Protein AF-K0SDI8-F1 (afdb_monomer_lite)

Structure (mmCIF, N/CA/C/O backbone):
data_AF-K0SDI8-F1
#
_entry.id   AF-K0SDI8-F1
#
loop_
_atom_site.group_PDB
_atom_site.id
_atom_site.type_symbol
_atom_site.label_atom_id
_atom_site.label_alt_id
_atom_site.label_comp_id
_atom_site.label_asym_id
_atom_site.label_entity_id
_atom_site.label_seq_id
_atom_site.pdbx_PDB_ins_code
_atom_site.Cartn_x
_atom_site.Cartn_y
_atom_site.Cartn_z
_atom_site.occupancy
_atom_site.B_iso_or_equiv
_atom_site.auth_seq_id
_atom_site.auth_comp_id
_atom_site.auth_asym_id
_atom_site.auth_atom_id
_atom_site.pdbx_PDB_model_num
ATOM 1 N N . ASN A 1 1 ? -0.311 7.339 -18.520 1.00 71.88 1 ASN A N 1
ATOM 2 C CA . ASN A 1 1 ? -1.571 7.040 -17.789 1.00 71.88 1 ASN A CA 1
ATOM 3 C C . ASN A 1 1 ? -1.394 6.066 -16.626 1.00 71.88 1 ASN A C 1
ATOM 5 O O . ASN A 1 1 ? -1.857 6.393 -15.543 1.00 71.88 1 ASN A O 1
ATOM 9 N N . TYR A 1 2 ? -0.721 4.918 -16.787 1.00 74.56 2 TYR A N 1
ATOM 10 C CA . TYR A 1 2 ? -0.536 3.956 -15.682 1.00 74.56 2 TYR A CA 1
ATOM 11 C C . TYR A 1 2 ? 0.346 4.469 -14.534 1.00 74.56 2 TYR A C 1
ATOM 13 O O . TYR A 1 2 ? 0.036 4.220 -13.375 1.00 74.56 2 TYR A O 1
ATOM 21 N N . GLU A 1 3 ? 1.386 5.246 -14.834 1.00 78.44 3 GLU A N 1
ATOM 22 C CA . GLU A 1 3 ? 2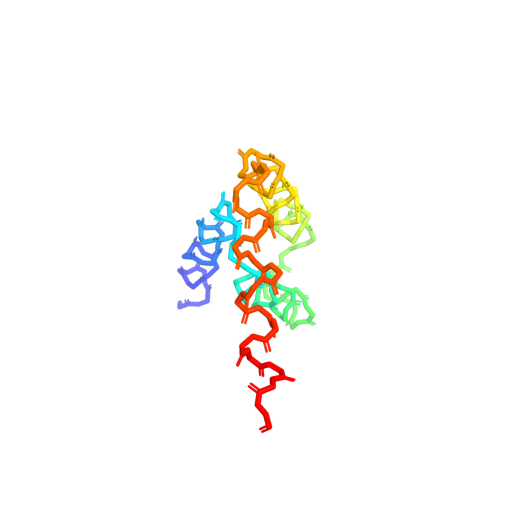.268 5.824 -13.808 1.00 78.44 3 GLU A CA 1
ATOM 23 C C . GLU A 1 3 ? 1.538 6.812 -12.887 1.00 78.44 3 GLU A C 1
ATOM 25 O O . GLU A 1 3 ? 1.700 6.761 -11.671 1.00 78.44 3 GLU A O 1
ATOM 30 N N . LEU A 1 4 ? 0.665 7.658 -13.445 1.00 87.06 4 LEU A N 1
ATOM 31 C CA . LEU A 1 4 ? -0.135 8.602 -12.661 1.00 87.06 4 LEU A CA 1
ATOM 32 C C . LEU A 1 4 ? -1.153 7.869 -11.770 1.00 87.06 4 LEU A C 1
ATOM 34 O O . LEU A 1 4 ? -1.313 8.202 -10.598 1.00 87.06 4 LEU A O 1
ATOM 38 N N . ALA A 1 5 ? -1.801 6.824 -12.297 1.00 83.50 5 ALA A N 1
ATOM 39 C CA . ALA A 1 5 ? -2.694 5.976 -11.506 1.00 83.50 5 ALA A CA 1
ATOM 40 C C . ALA A 1 5 ? -1.948 5.298 -10.344 1.00 83.50 5 ALA A C 1
ATOM 42 O O . ALA A 1 5 ? -2.447 5.288 -9.219 1.00 83.50 5 ALA A O 1
ATOM 43 N N . ALA A 1 6 ? -0.726 4.811 -10.589 1.00 81.75 6 ALA A N 1
ATOM 44 C CA . ALA A 1 6 ? 0.122 4.212 -9.564 1.00 81.75 6 ALA A CA 1
ATOM 45 C C . ALA A 1 6 ? 0.461 5.197 -8.437 1.00 81.75 6 ALA A C 1
ATOM 47 O O . ALA A 1 6 ? 0.404 4.825 -7.266 1.00 81.75 6 ALA A O 1
ATOM 48 N N . GLN A 1 7 ? 0.763 6.455 -8.772 1.00 88.00 7 GLN A N 1
ATOM 49 C CA . GLN A 1 7 ? 1.025 7.502 -7.779 1.00 88.00 7 GLN A CA 1
ATOM 50 C C . GLN A 1 7 ? -0.205 7.790 -6.915 1.00 88.00 7 GLN A C 1
ATOM 52 O O . GLN A 1 7 ? -0.101 7.812 -5.688 1.00 88.00 7 GLN A O 1
ATOM 57 N N . HIS A 1 8 ? -1.380 7.952 -7.532 1.00 89.19 8 HIS A N 1
ATOM 58 C CA . HIS A 1 8 ? -2.619 8.170 -6.784 1.00 89.19 8 HIS A CA 1
ATOM 59 C C . HIS A 1 8 ? -2.939 6.994 -5.858 1.00 89.19 8 HIS A C 1
ATOM 61 O O . HIS A 1 8 ? -3.273 7.202 -4.692 1.00 89.19 8 HIS A O 1
ATOM 67 N N . TRP A 1 9 ? -2.779 5.758 -6.335 1.00 89.81 9 TRP A N 1
ATOM 68 C CA . TRP A 1 9 ? -2.999 4.577 -5.501 1.00 89.81 9 TRP A CA 1
ATOM 69 C C . TRP A 1 9 ? -1.974 4.455 -4.379 1.00 89.81 9 TRP A C 1
ATOM 71 O O . TRP A 1 9 ? -2.347 4.038 -3.286 1.00 89.81 9 TRP A O 1
ATOM 81 N N . MET A 1 10 ? -0.721 4.859 -4.604 1.00 91.12 10 MET A N 1
ATOM 82 C CA . MET A 1 10 ? 0.314 4.848 -3.570 1.00 91.12 10 MET A CA 1
ATOM 83 C C . MET A 1 10 ? -0.039 5.782 -2.408 1.00 91.12 10 MET A C 1
ATOM 85 O O . MET A 1 10 ? 0.097 5.399 -1.247 1.00 91.12 10 MET A O 1
ATOM 89 N N . ILE A 1 11 ? -0.546 6.981 -2.707 1.00 92.38 11 ILE A N 1
ATOM 90 C CA . ILE A 1 11 ? -1.003 7.924 -1.677 1.00 92.38 11 ILE A CA 1
ATOM 91 C C . ILE A 1 11 ? -2.168 7.315 -0.890 1.00 92.38 11 ILE A C 1
ATOM 93 O O . ILE A 1 11 ? -2.124 7.270 0.334 1.00 92.38 11 ILE A O 1
ATOM 97 N N . SER A 1 12 ? -3.188 6.789 -1.574 1.00 90.94 12 SER A N 1
ATOM 98 C CA . SER A 1 12 ? -4.348 6.176 -0.911 1.00 90.94 12 SER A CA 1
ATOM 99 C C . SER A 1 12 ? -3.978 4.956 -0.060 1.00 90.94 12 SER A C 1
ATOM 101 O O . SER A 1 12 ? -4.522 4.775 1.028 1.00 90.94 12 SER A O 1
ATOM 103 N N . VAL A 1 13 ? -3.027 4.140 -0.516 1.00 94.06 13 VAL A N 1
ATOM 104 C CA . VAL A 1 13 ? -2.486 3.010 0.251 1.00 94.06 13 VAL A CA 1
ATOM 105 C C . VAL A 1 13 ? -1.835 3.465 1.550 1.00 94.06 13 VAL A C 1
ATOM 107 O O . VAL A 1 13 ? -2.128 2.891 2.596 1.00 94.06 13 VAL A O 1
ATOM 110 N N . LYS A 1 14 ? -1.010 4.517 1.498 1.00 92.75 14 LYS A N 1
ATOM 111 C CA . LYS A 1 14 ? -0.355 5.105 2.678 1.00 92.75 14 LYS A CA 1
ATOM 112 C C . LYS A 1 14 ? -1.339 5.769 3.648 1.00 92.75 14 LYS A C 1
ATOM 114 O O . LYS A 1 14 ? -0.952 6.129 4.747 1.00 92.75 14 LYS A O 1
ATOM 119 N N . MET A 1 15 ? -2.611 5.888 3.265 1.00 90.38 15 MET A N 1
ATOM 120 C CA . MET A 1 15 ? -3.713 6.318 4.131 1.00 90.38 15 MET A CA 1
ATOM 121 C C . MET A 1 15 ? -4.576 5.140 4.623 1.00 90.38 15 MET A C 1
ATOM 123 O O . MET A 1 15 ? -5.642 5.356 5.197 1.00 90.38 15 MET A O 1
ATOM 127 N N . GLY A 1 16 ? -4.155 3.893 4.382 1.00 90.38 16 GLY A N 1
ATOM 128 C CA . GLY A 1 16 ? -4.855 2.691 4.840 1.00 90.38 16 GLY A CA 1
ATOM 129 C C . GLY A 1 16 ? -6.016 2.251 3.943 1.00 90.38 16 GLY A C 1
ATOM 130 O O . GLY A 1 16 ? -6.918 1.550 4.405 1.00 90.38 16 GLY A O 1
ATOM 131 N N . TYR A 1 17 ? -6.040 2.644 2.662 1.00 90.69 17 TYR A N 1
ATOM 132 C CA . TYR A 1 17 ? -7.113 2.246 1.746 1.00 90.69 17 TYR A CA 1
ATOM 133 C C . TYR A 1 17 ? -6.818 0.919 1.027 1.00 90.69 17 TYR A C 1
ATOM 135 O O . TYR A 1 17 ? -6.054 0.859 0.062 1.00 90.69 17 TYR A O 1
ATOM 143 N N . GLU A 1 18 ? -7.490 -0.146 1.467 1.00 90.62 18 GLU A N 1
ATOM 144 C CA . GLU A 1 18 ? -7.284 -1.528 1.001 1.00 90.62 18 GLU A CA 1
ATOM 145 C C . GLU A 1 18 ? -7.486 -1.706 -0.513 1.00 90.62 18 GLU A C 1
ATOM 147 O O . GLU A 1 18 ? -6.681 -2.354 -1.178 1.00 90.62 18 GLU A O 1
ATOM 152 N N . ARG A 1 19 ? -8.501 -1.063 -1.109 1.00 91.25 19 ARG A N 1
ATOM 153 C CA . ARG A 1 19 ? -8.756 -1.203 -2.557 1.00 91.25 19 ARG A CA 1
ATOM 154 C C . ARG A 1 19 ? -7.626 -0.639 -3.418 1.00 91.25 19 ARG A C 1
ATOM 156 O O . ARG A 1 19 ? -7.405 -1.123 -4.525 1.00 91.25 19 ARG A O 1
ATOM 163 N N . SER A 1 20 ? -6.905 0.370 -2.930 1.00 92.06 20 SER A N 1
ATOM 164 C CA . SER A 1 20 ? -5.719 0.867 -3.633 1.00 92.06 20 SER A CA 1
ATOM 165 C C . SER A 1 20 ? -4.556 -0.116 -3.537 1.00 92.06 20 SER A C 1
ATOM 167 O O . SER A 1 20 ? -3.801 -0.240 -4.499 1.00 92.06 20 SER A O 1
ATOM 169 N N . LEU A 1 21 ? -4.442 -0.863 -2.433 1.00 93.50 21 LEU A N 1
ATOM 170 C CA . LEU A 1 21 ? -3.443 -1.924 -2.303 1.00 93.50 21 LEU A CA 1
ATOM 171 C C . LEU A 1 21 ? -3.726 -3.055 -3.298 1.00 93.50 21 LEU A C 1
ATOM 173 O O . LEU A 1 21 ? -2.811 -3.509 -3.988 1.00 93.50 21 LEU A O 1
ATOM 177 N N . ASP A 1 22 ? -4.993 -3.447 -3.439 1.00 93.75 22 ASP A N 1
ATOM 178 C CA . ASP A 1 22 ? -5.414 -4.426 -4.444 1.00 93.75 22 ASP A CA 1
ATOM 179 C C . ASP A 1 22 ? -5.122 -3.952 -5.870 1.00 93.75 22 ASP A C 1
ATOM 181 O O . ASP A 1 22 ? -4.647 -4.731 -6.697 1.00 93.75 22 ASP A O 1
ATOM 185 N N . ALA A 1 23 ? -5.337 -2.670 -6.163 1.00 93.38 23 ALA A N 1
ATOM 186 C CA . ALA A 1 23 ? -5.045 -2.103 -7.475 1.00 93.38 23 ALA A CA 1
ATOM 187 C C . ALA A 1 23 ? -3.536 -2.143 -7.804 1.00 93.38 23 ALA A C 1
ATOM 189 O O . ALA A 1 23 ? -3.147 -2.560 -8.899 1.00 93.38 23 ALA A O 1
ATOM 190 N N . ILE A 1 24 ? -2.667 -1.809 -6.839 1.00 92.44 24 ILE A N 1
ATOM 191 C CA . ILE A 1 24 ? -1.205 -1.935 -6.996 1.00 92.44 24 ILE A CA 1
ATOM 192 C C . ILE A 1 24 ? -0.793 -3.405 -7.152 1.00 92.44 24 ILE A C 1
ATOM 194 O O . ILE A 1 24 ? 0.055 -3.720 -7.990 1.00 92.44 24 ILE A O 1
ATOM 198 N N . LYS A 1 25 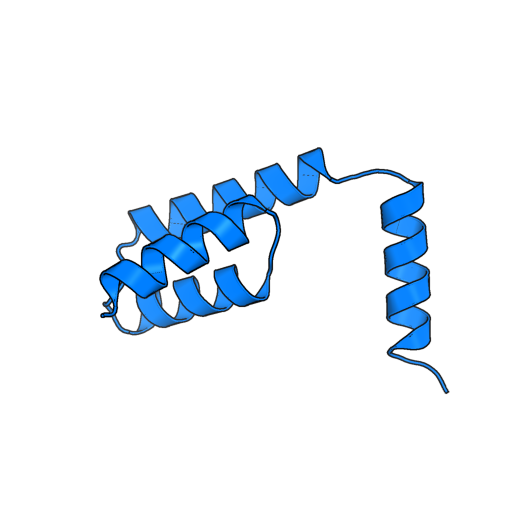? -1.424 -4.323 -6.411 1.00 93.50 25 LYS A N 1
ATOM 199 C CA . LYS A 1 25 ? -1.199 -5.770 -6.544 1.00 93.50 25 LYS A CA 1
ATOM 200 C C . LYS A 1 25 ? -1.548 -6.280 -7.943 1.00 93.50 25 LYS A C 1
ATOM 202 O O . LYS A 1 25 ? 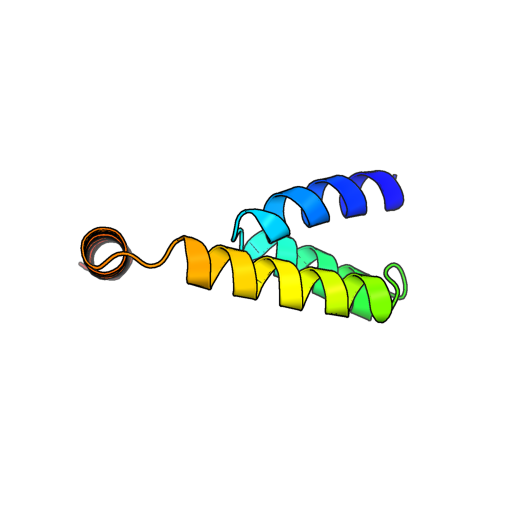-0.807 -7.102 -8.478 1.00 93.50 25 LYS A O 1
ATOM 207 N N . GLN A 1 26 ? -2.645 -5.810 -8.541 1.00 93.62 26 GLN A N 1
ATOM 208 C CA . GLN A 1 26 ? -2.997 -6.173 -9.919 1.00 93.62 26 GLN A CA 1
ATOM 209 C C . GLN A 1 26 ? -1.979 -5.622 -10.917 1.00 93.62 26 GLN A C 1
ATOM 211 O O . GLN A 1 26 ? -1.485 -6.375 -11.747 1.00 93.62 26 GLN A O 1
ATOM 216 N N . MET A 1 27 ? -1.548 -4.364 -10.776 1.00 90.75 27 MET A N 1
ATOM 217 C CA . MET A 1 27 ? -0.484 -3.839 -11.640 1.00 90.75 27 MET A CA 1
ATOM 218 C C . MET A 1 27 ? 0.830 -4.601 -11.510 1.00 90.75 27 MET A C 1
ATOM 220 O O . MET A 1 27 ? 1.532 -4.758 -12.504 1.00 90.75 27 MET A O 1
ATOM 224 N N . PHE A 1 28 ? 1.176 -5.074 -10.314 1.00 92.31 28 PHE A N 1
ATOM 225 C CA . PHE A 1 28 ? 2.359 -5.910 -10.128 1.00 92.31 28 PHE A CA 1
ATOM 226 C C . PHE A 1 28 ? 2.229 -7.239 -10.887 1.00 92.31 28 PHE A C 1
ATOM 228 O O . PHE A 1 28 ? 3.164 -7.639 -11.577 1.00 92.31 28 PHE A O 1
ATOM 235 N N . LYS A 1 29 ? 1.060 -7.890 -10.825 1.00 94.06 29 LYS A N 1
ATOM 236 C CA . LYS A 1 29 ? 0.778 -9.117 -11.594 1.00 94.06 29 LYS A CA 1
ATOM 237 C C . LYS A 1 29 ? 0.814 -8.889 -13.106 1.00 94.06 29 LYS A C 1
ATOM 239 O O . LYS A 1 29 ? 1.328 -9.737 -13.825 1.00 94.06 29 LYS A O 1
ATOM 244 N N . ASP A 1 30 ? 0.331 -7.737 -13.559 1.00 93.00 30 ASP A N 1
ATOM 245 C CA . ASP A 1 30 ? 0.322 -7.344 -14.972 1.00 93.00 30 ASP A CA 1
ATOM 246 C C . ASP A 1 30 ? 1.703 -6.871 -15.478 1.00 93.00 30 ASP A C 1
ATOM 248 O O . ASP A 1 30 ? 1.824 -6.427 -16.619 1.00 93.00 30 ASP A O 1
ATOM 252 N N . GLY A 1 31 ? 2.743 -6.893 -14.632 1.00 92.38 31 GLY A N 1
ATOM 253 C CA . GLY A 1 31 ? 4.091 -6.420 -14.973 1.00 92.38 31 GLY A CA 1
ATOM 254 C C . GLY A 1 31 ? 4.214 -4.896 -15.111 1.00 92.38 31 GLY A C 1
ATOM 255 O O . GLY A 1 31 ? 5.218 -4.401 -15.616 1.00 92.38 31 GLY A O 1
ATOM 256 N N . ARG A 1 32 ? 3.201 -4.141 -14.671 1.00 91.44 32 ARG A N 1
ATOM 257 C CA . ARG A 1 32 ? 3.136 -2.669 -14.740 1.00 91.44 32 ARG A CA 1
ATOM 258 C C . ARG A 1 32 ? 3.694 -1.974 -13.502 1.00 91.44 32 ARG A C 1
ATOM 260 O O . ARG A 1 32 ? 4.012 -0.792 -13.570 1.00 91.44 32 ARG A O 1
ATOM 267 N N . ALA A 1 33 ? 3.787 -2.683 -12.379 1.00 90.56 33 ALA A N 1
ATOM 268 C CA . ALA A 1 33 ? 4.426 -2.198 -11.161 1.00 90.56 33 ALA A CA 1
ATOM 269 C C . ALA A 1 33 ? 5.646 -3.054 -10.820 1.00 90.56 33 ALA A C 1
ATOM 271 O O . ALA A 1 33 ? 5.661 -4.265 -11.043 1.00 90.56 33 ALA A O 1
ATOM 272 N N . THR A 1 34 ? 6.664 -2.429 -10.238 1.00 92.88 34 THR A N 1
ATOM 273 C CA . THR A 1 34 ? 7.862 -3.138 -9.785 1.00 92.88 34 THR A CA 1
ATOM 274 C C . THR A 1 34 ? 7.618 -3.833 -8.445 1.00 92.88 34 THR A C 1
ATOM 276 O O . THR A 1 34 ? 6.759 -3.441 -7.651 1.00 92.88 34 THR A O 1
ATOM 279 N N . LYS A 1 35 ? 8.437 -4.848 -8.141 1.00 93.12 35 LYS A N 1
ATOM 280 C CA . LYS A 1 35 ? 8.429 -5.509 -6.825 1.00 93.12 35 LYS A CA 1
ATOM 281 C C . LYS A 1 35 ? 8.673 -4.516 -5.682 1.00 93.12 35 LYS A C 1
ATOM 283 O O . LYS A 1 35 ? 8.076 -4.661 -4.621 1.00 93.12 35 LYS A O 1
ATOM 288 N N . ALA A 1 36 ? 9.522 -3.509 -5.910 1.00 93.81 36 ALA A N 1
ATOM 289 C CA . ALA A 1 36 ? 9.809 -2.461 -4.935 1.00 93.81 36 ALA A CA 1
ATOM 290 C C . ALA A 1 36 ? 8.567 -1.605 -4.645 1.00 93.81 36 ALA A C 1
ATOM 292 O O . ALA A 1 36 ? 8.223 -1.424 -3.482 1.00 93.81 36 ALA A O 1
ATOM 293 N N . GLN A 1 37 ? 7.840 -1.174 -5.682 1.00 90.12 37 GLN A N 1
ATOM 294 C CA . GLN A 1 37 ? 6.592 -0.418 -5.518 1.00 90.12 37 GLN A CA 1
ATOM 295 C C . GLN A 1 37 ? 5.526 -1.227 -4.773 1.00 90.12 37 GLN A C 1
ATOM 297 O O . GLN A 1 37 ? 4.845 -0.698 -3.899 1.00 90.12 37 GLN A O 1
ATOM 302 N N . TYR A 1 38 ? 5.388 -2.520 -5.075 1.00 94.06 38 TYR A N 1
ATOM 303 C CA . TYR A 1 38 ? 4.439 -3.364 -4.350 1.00 94.06 38 TYR A CA 1
ATOM 304 C C . TYR A 1 38 ? 4.841 -3.570 -2.879 1.00 94.06 38 TYR A C 1
ATOM 306 O O . TYR A 1 38 ? 3.986 -3.520 -1.996 1.00 94.06 38 TYR A O 1
ATOM 314 N N . ALA A 1 39 ? 6.134 -3.746 -2.592 1.00 95.88 39 ALA A N 1
ATOM 315 C CA . ALA A 1 39 ? 6.632 -3.854 -1.221 1.00 95.88 39 ALA A CA 1
ATOM 316 C C . ALA A 1 39 ? 6.438 -2.551 -0.426 1.00 95.88 39 ALA A C 1
ATOM 318 O O . ALA A 1 39 ? 5.996 -2.597 0.721 1.00 95.88 39 ALA A O 1
ATOM 319 N N . GLU A 1 40 ? 6.705 -1.396 -1.039 1.00 95.50 40 GLU A N 1
ATOM 320 C CA . GLU A 1 40 ? 6.460 -0.084 -0.433 1.00 95.50 40 GLU A CA 1
ATOM 321 C C . GLU A 1 40 ? 4.973 0.117 -0.121 1.00 95.50 40 GLU A C 1
ATOM 323 O O . GLU A 1 40 ? 4.627 0.568 0.969 1.00 95.50 40 GLU A O 1
ATOM 328 N N . ALA A 1 41 ? 4.088 -0.281 -1.039 1.00 94.56 41 ALA A N 1
ATOM 329 C CA . ALA A 1 41 ? 2.649 -0.214 -0.824 1.00 94.56 41 ALA A CA 1
ATOM 330 C C . ALA A 1 41 ? 2.204 -1.074 0.374 1.00 94.56 41 ALA A C 1
ATOM 332 O O . ALA A 1 41 ? 1.411 -0.627 1.202 1.00 94.56 41 ALA A O 1
ATOM 333 N N . LEU A 1 42 ? 2.738 -2.291 0.510 1.00 95.25 42 LEU A N 1
ATOM 334 C CA . LEU A 1 42 ? 2.431 -3.160 1.650 1.00 95.25 42 LEU A CA 1
ATOM 335 C C . LEU A 1 42 ? 2.893 -2.560 2.982 1.00 95.25 42 LEU A C 1
ATOM 337 O O . LEU A 1 42 ? 2.150 -2.610 3.962 1.00 95.25 42 LEU A O 1
ATOM 341 N N . LEU A 1 43 ? 4.100 -1.989 3.017 1.00 95.75 43 LEU A N 1
ATOM 342 C CA . LEU A 1 43 ? 4.633 -1.334 4.212 1.00 95.75 43 LEU A CA 1
ATOM 343 C C . LEU A 1 43 ? 3.806 -0.100 4.582 1.00 95.75 43 LEU A C 1
ATOM 345 O O . LEU A 1 43 ? 3.328 -0.014 5.708 1.00 95.75 43 LEU A O 1
ATOM 349 N N . GLY A 1 44 ? 3.545 0.787 3.619 1.00 93.75 44 GLY A N 1
ATOM 350 C CA . GLY A 1 44 ? 2.748 1.993 3.844 1.00 93.75 44 GLY A CA 1
ATOM 351 C C . GLY A 1 44 ? 1.323 1.691 4.312 1.00 93.75 44 GLY A C 1
ATOM 352 O O . GLY A 1 44 ? 0.817 2.370 5.200 1.00 93.75 44 GLY A O 1
ATOM 353 N N . TYR A 1 45 ? 0.691 0.642 3.774 1.00 94.00 45 TYR A N 1
ATOM 354 C CA . TYR A 1 45 ? -0.615 0.190 4.257 1.00 94.00 45 TYR A CA 1
ATOM 355 C C . TYR A 1 45 ? -0.554 -0.313 5.702 1.00 94.00 45 TYR A C 1
ATOM 357 O O . TYR A 1 45 ? -1.406 0.044 6.512 1.00 94.00 45 TYR A O 1
ATOM 365 N N . ARG A 1 46 ? 0.443 -1.145 6.033 1.00 92.38 46 ARG A N 1
ATOM 366 C CA . ARG A 1 46 ? 0.610 -1.673 7.391 1.00 92.38 46 ARG A CA 1
ATOM 367 C C . ARG A 1 46 ? 0.803 -0.536 8.387 1.00 92.38 46 ARG A C 1
ATOM 369 O O . ARG A 1 46 ? 0.110 -0.512 9.396 1.00 92.38 46 ARG A O 1
ATOM 376 N N . ASP A 1 47 ? 1.701 0.394 8.086 1.00 93.81 47 ASP A N 1
ATOM 377 C CA . ASP A 1 47 ? 2.016 1.508 8.976 1.00 93.81 47 ASP A CA 1
ATOM 378 C C . ASP A 1 47 ? 0.775 2.401 9.178 1.00 93.81 47 ASP A C 1
ATOM 380 O O . ASP A 1 47 ? 0.419 2.701 10.315 1.00 93.81 47 ASP A O 1
ATOM 384 N N . ALA A 1 48 ? 0.013 2.687 8.114 1.00 91.19 48 ALA A N 1
ATOM 385 C CA . ALA A 1 48 ? -1.255 3.414 8.216 1.00 91.19 48 ALA A CA 1
ATOM 386 C C . ALA A 1 48 ? -2.306 2.679 9.066 1.00 91.19 48 ALA A C 1
ATOM 388 O O . ALA A 1 48 ? -3.026 3.299 9.851 1.00 91.19 48 ALA A O 1
ATOM 389 N N . VAL A 1 49 ? -2.416 1.353 8.929 1.00 88.62 49 VAL A N 1
ATOM 390 C CA . VAL A 1 49 ? -3.313 0.547 9.769 1.00 88.62 49 VAL A CA 1
ATOM 391 C C . VAL A 1 49 ? -2.879 0.611 11.228 1.00 88.62 49 VAL A C 1
ATOM 393 O O . VAL A 1 49 ? -3.742 0.819 12.073 1.00 88.62 49 VAL A O 1
ATOM 396 N N . GLU A 1 50 ? -1.586 0.479 11.534 1.00 89.12 50 GLU A N 1
ATOM 397 C CA . GLU A 1 50 ? -1.063 0.571 12.904 1.00 89.12 50 GLU A CA 1
ATOM 398 C C . GLU A 1 50 ? -1.297 1.957 13.525 1.00 89.12 50 GLU A C 1
ATOM 400 O O . GLU A 1 50 ? -1.841 2.046 14.625 1.00 89.12 50 GLU A O 1
ATOM 405 N N . GLU A 1 51 ? -0.977 3.042 12.814 1.00 88.19 51 GLU A N 1
ATOM 406 C CA . GLU A 1 51 ? -1.193 4.422 13.283 1.00 88.19 51 GLU A CA 1
ATOM 407 C C . GLU A 1 51 ? -2.677 4.749 13.498 1.00 88.19 51 GLU A C 1
ATOM 409 O O . GLU A 1 51 ? -3.053 5.551 14.360 1.00 88.19 51 GLU A O 1
ATOM 414 N N . THR A 1 52 ? -3.555 4.123 12.713 1.00 84.19 52 THR A N 1
ATOM 415 C CA . THR A 1 52 ? -4.999 4.332 12.820 1.00 84.19 52 THR A CA 1
ATOM 416 C C . THR A 1 52 ? -5.690 3.374 13.788 1.00 84.19 52 THR A C 1
ATOM 418 O O . THR A 1 52 ? -6.912 3.461 13.953 1.00 84.19 52 THR A O 1
ATOM 421 N N . LYS A 1 53 ? -4.953 2.528 14.520 1.00 83.44 53 LYS A N 1
ATOM 422 C CA . LYS A 1 53 ? -5.548 1.725 15.594 1.00 83.44 53 LYS A CA 1
ATOM 423 C C . LYS A 1 53 ? -6.004 2.626 16.732 1.00 83.44 53 LYS A C 1
ATOM 425 O O . LYS A 1 53 ? -5.226 3.326 17.372 1.00 83.44 53 LYS A O 1
ATOM 430 N N . SER A 1 54 ? -7.298 2.595 17.020 1.00 85.88 54 SER A N 1
ATOM 431 C CA . SER A 1 54 ? -7.826 3.040 18.306 1.00 85.88 54 SER A CA 1
ATOM 432 C C . SER A 1 54 ? -8.992 2.142 18.712 1.00 85.88 54 SER A C 1
ATOM 434 O O . SER A 1 54 ? -9.727 1.687 17.831 1.00 85.88 54 SER A O 1
ATOM 436 N N . PRO A 1 55 ? -9.202 1.890 20.017 1.00 84.81 55 PRO A N 1
ATOM 437 C CA . PRO A 1 55 ? -10.293 1.034 20.487 1.00 84.81 55 PRO A CA 1
ATOM 438 C C . PRO A 1 55 ? -11.658 1.429 19.905 1.00 84.81 55 PRO A C 1
ATOM 440 O O . PRO A 1 55 ? -12.415 0.572 19.459 1.00 84.81 55 PRO A O 1
ATOM 443 N N . GLN A 1 56 ? -11.926 2.735 19.803 1.00 84.81 56 GLN A N 1
ATOM 444 C CA . GLN A 1 56 ? -13.167 3.279 19.248 1.00 84.81 56 GLN A CA 1
ATOM 445 C C . GLN A 1 56 ? -13.304 3.007 17.744 1.00 84.81 56 GLN A C 1
ATOM 447 O O . GLN A 1 56 ? -14.398 2.707 17.270 1.00 84.81 56 GLN A O 1
ATOM 452 N N . ARG A 1 57 ? -12.206 3.097 16.978 1.00 78.00 57 ARG A N 1
ATOM 453 C CA . ARG A 1 57 ? -12.213 2.790 15.539 1.00 78.00 57 ARG A CA 1
ATOM 454 C C . ARG A 1 57 ? -12.385 1.294 15.288 1.00 78.00 57 ARG A C 1
ATOM 456 O O . ARG A 1 57 ? -13.122 0.925 14.378 1.00 78.00 57 ARG A O 1
ATOM 463 N N . GLU A 1 58 ? -11.784 0.441 16.113 1.00 82.62 58 GLU A N 1
ATOM 464 C CA . GLU A 1 58 ? -11.968 -1.015 16.048 1.00 82.62 58 GLU A CA 1
ATOM 465 C C . GLU A 1 58 ? -13.411 -1.425 16.371 1.00 82.62 58 GLU A C 1
ATOM 467 O O . GLU A 1 58 ? -14.010 -2.235 15.660 1.00 82.62 58 GLU A O 1
ATOM 472 N N . GLU A 1 59 ? -14.008 -0.829 17.402 1.00 78.94 59 GLU A N 1
ATOM 473 C CA . GLU A 1 59 ? -15.407 -1.063 17.762 1.00 78.94 59 GLU A CA 1
ATOM 474 C C . GLU A 1 59 ? -16.364 -0.557 16.673 1.00 78.94 59 GLU A C 1
ATOM 476 O O . GLU A 1 59 ? -17.242 -1.299 16.230 1.00 78.94 59 GLU A O 1
ATOM 481 N N . ALA A 1 60 ? -16.136 0.645 16.133 1.00 78.56 60 ALA A N 1
ATOM 482 C CA . ALA A 1 60 ? -16.904 1.172 15.006 1.00 78.56 60 ALA A CA 1
ATOM 483 C C . ALA A 1 60 ? -16.771 0.303 13.743 1.00 78.56 60 ALA A C 1
ATOM 485 O O . ALA A 1 60 ? -17.759 0.090 13.039 1.00 78.56 60 ALA A O 1
ATOM 486 N N . LYS A 1 61 ? -15.581 -0.242 13.459 1.00 77.25 61 LYS A N 1
ATOM 487 C CA . LYS A 1 61 ? -15.354 -1.165 12.336 1.00 77.25 61 LYS A CA 1
ATOM 488 C C . LYS A 1 61 ? -16.122 -2.472 12.532 1.00 77.25 61 LYS A C 1
ATOM 490 O O . LYS A 1 61 ? -16.778 -2.919 11.594 1.00 77.25 61 LYS A O 1
ATOM 495 N N . LYS A 1 62 ? -16.113 -3.050 13.740 1.00 77.62 62 LYS A N 1
ATOM 496 C CA . LYS A 1 62 ? -16.921 -4.236 14.088 1.00 77.62 62 LYS A CA 1
ATOM 497 C C . LYS A 1 62 ? -18.418 -3.965 13.937 1.00 77.62 62 LYS A C 1
ATOM 499 O O . LYS A 1 62 ? -19.113 -4.755 13.305 1.00 77.62 62 LYS A O 1
ATOM 504 N N . LEU A 1 63 ? -18.902 -2.827 14.438 1.00 75.31 63 LEU A N 1
ATOM 505 C CA . LEU A 1 63 ? -20.302 -2.408 14.306 1.00 75.31 63 LEU A CA 1
ATOM 506 C C . LEU A 1 63 ? -20.694 -2.150 12.842 1.00 75.31 63 LEU A C 1
ATOM 508 O O . LEU A 1 63 ? -21.781 -2.528 12.411 1.00 75.31 63 LEU A O 1
ATOM 512 N N . GLY A 1 64 ? -19.812 -1.533 12.055 1.00 73.19 64 GLY A N 1
ATOM 513 C CA . GLY A 1 64 ? -20.017 -1.290 10.627 1.00 73.19 64 GLY A CA 1
ATOM 514 C C . GLY A 1 64 ? -20.021 -2.576 9.796 1.00 73.19 64 GLY A C 1
ATOM 515 O O . GLY A 1 64 ? -20.844 -2.712 8.894 1.00 73.19 64 GLY A O 1
ATOM 516 N N . LEU A 1 65 ? -19.152 -3.539 10.120 1.00 66.81 65 LEU A N 1
ATOM 517 C CA . LEU A 1 65 ? -19.154 -4.877 9.521 1.00 66.81 65 LEU A CA 1
ATOM 518 C C . LEU A 1 65 ? -20.419 -5.653 9.898 1.00 66.81 65 LEU A C 1
ATOM 520 O O . LEU A 1 65 ? -21.033 -6.243 9.016 1.00 66.81 65 LEU A O 1
ATOM 524 N N . ALA A 1 66 ? -20.863 -5.580 11.156 1.00 61.41 66 ALA A N 1
ATOM 525 C CA . ALA A 1 66 ? -22.124 -6.178 11.590 1.00 61.41 66 ALA A CA 1
ATOM 526 C C . ALA A 1 66 ? -23.330 -5.591 10.833 1.00 61.41 66 ALA A C 1
ATOM 528 O O . ALA A 1 66 ? -24.196 -6.340 10.401 1.00 61.41 66 ALA A O 1
ATOM 529 N N . 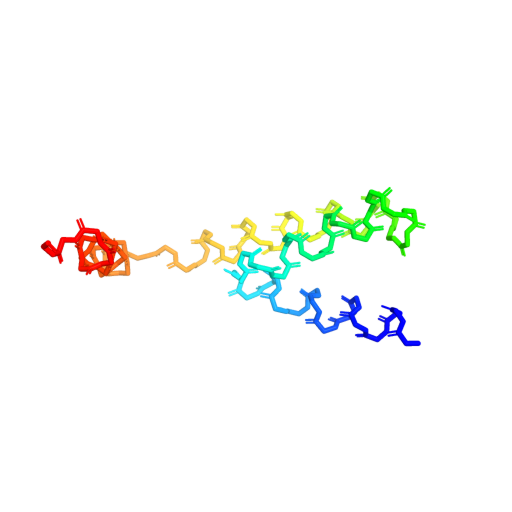LYS A 1 67 ? -23.353 -4.275 10.575 1.00 61.06 67 LYS A N 1
ATOM 530 C CA . LYS A 1 67 ? -24.390 -3.627 9.744 1.00 61.06 67 LYS A CA 1
ATOM 531 C C . LYS A 1 67 ? -24.287 -3.957 8.252 1.00 61.06 67 LYS A C 1
ATOM 533 O O . LYS A 1 67 ? -25.292 -3.924 7.554 1.00 61.06 67 LYS A O 1
ATOM 538 N N . ARG A 1 68 ? -23.085 -4.242 7.739 1.00 58.34 68 ARG A N 1
ATOM 539 C CA . ARG A 1 68 ? -22.874 -4.692 6.350 1.00 58.34 68 ARG A CA 1
ATOM 540 C C . ARG A 1 68 ? -23.225 -6.179 6.169 1.00 58.34 68 ARG A C 1
ATOM 542 O O . ARG A 1 68 ? -23.413 -6.610 5.036 1.00 58.34 68 ARG A O 1
ATOM 549 N N . HIS A 1 69 ? -23.335 -6.927 7.270 1.00 56.19 69 HIS A N 1
ATOM 550 C CA . HIS A 1 69 ? -23.610 -8.366 7.316 1.00 56.19 69 HIS A CA 1
ATOM 551 C C . HIS A 1 69 ? -24.855 -8.765 8.150 1.00 56.19 69 HIS A C 1
ATOM 553 O O . HIS A 1 69 ? -24.958 -9.922 8.541 1.00 56.19 69 HIS A O 1
ATOM 559 N N . GLY A 1 70 ? -25.819 -7.870 8.400 1.00 58.28 70 GLY A N 1
ATOM 560 C CA . G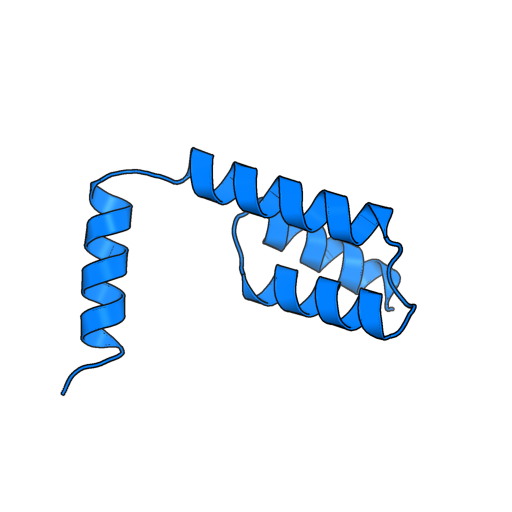LY A 1 70 ? -27.119 -8.220 9.008 1.00 58.28 70 GLY A CA 1
ATOM 561 C C . GLY A 1 70 ? -28.175 -7.167 8.658 1.00 58.28 70 GLY A C 1
ATOM 562 O O . GLY A 1 70 ? -27.879 -5.976 8.744 1.00 58.28 70 GLY A O 1
ATOM 563 N N . PHE A 1 71 ? -29.383 -7.495 8.193 1.00 49.75 71 PHE A N 1
ATOM 564 C CA . PHE A 1 71 ? -30.262 -8.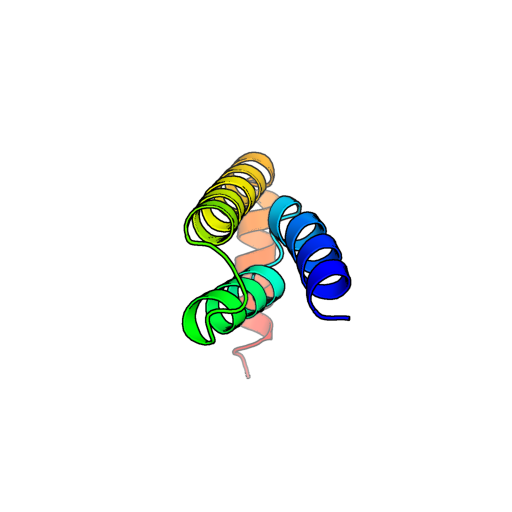643 8.463 1.00 49.75 71 PHE A CA 1
ATOM 565 C C . PHE A 1 71 ? -30.637 -9.451 7.216 1.00 49.75 71 PHE A C 1
ATOM 567 O O . PHE A 1 71 ? -30.678 -8.849 6.119 1.00 49.75 71 PHE A O 1
#

Secondary structure (DSSP, 8-state):
-HHHHHHHHHHHHHTT-HHHHHHHHHHHHTTSS-HHHHHHHHHHHHHHHHHT--HHHHHHHHHHHHHHS--

pLDDT: mean 85.69, std 10.8, range [49.75, 95.88]

Radius of gyration: 14.46 Å; chains: 1; bounding box: 40×18×38 Å

Foldseek 3Di:
DLVVLLVVLLVCLLQQNVVSLVVQVVCVVVVNHDPVSNVSSVVSNVVNVVVPDDPVVVVVVVVVVVVVVDD

Organism: Thalassiosira oceanica (NCBI:txid159749)

Sequence (71 aa):
NYELAAQHWMISVKMGYERSLDAIKQMFKDGRATKAQYAEALLGYRDAVEETKSPQREEAKKLGLAKRHGF